Protein AF-A0A3D2P3N9-F1 (afdb_monomer_lite)

Sequence (120 aa):
MSSKITWFYLATSMAFGLQSEATAQVLWEIDNLPDALLGKIEISKDMDSYNAANSLVHILENSGYPLATVFIKNDLLIVNLGRIDEVEVRGLDEVTAALAERYLRLLLGPSPTIDDVDYV

Foldseek 3Di:
DDDDDDDDDDPPPPPPPPPPPPVPFAWQAEPPDDPVCVPVDTFGPVDPPVVSQVVVQVVCVVQFLVQWHWDDDPSYTYIASDFDADDADDDDPPVVRVVVRVVVVVQHDGNRGDNDPDPD

Structure (mmCIF, N/CA/C/O backbone):
data_AF-A0A3D2P3N9-F1
#
_entry.id   AF-A0A3D2P3N9-F1
#
loop_
_atom_site.group_PDB
_atom_site.id
_atom_site.type_symbol
_atom_site.label_atom_id
_atom_site.label_alt_id
_atom_site.label_comp_id
_atom_site.label_asym_id
_atom_site.label_entity_id
_atom_site.label_seq_id
_atom_site.pdbx_PDB_ins_code
_atom_site.Cartn_x
_atom_site.Cartn_y
_atom_site.Cartn_z
_atom_site.occupancy
_atom_site.B_iso_or_equiv
_atom_site.auth_s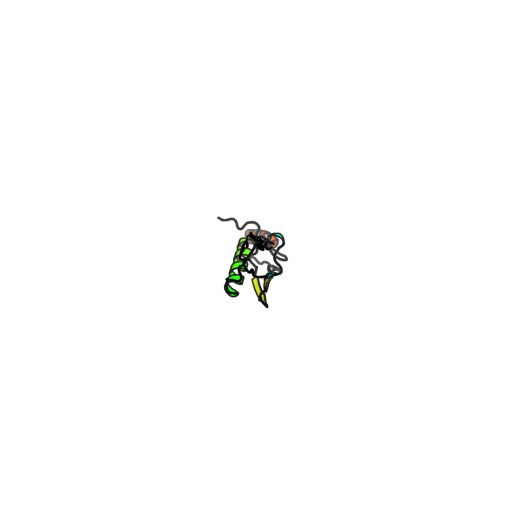eq_id
_atom_site.auth_comp_id
_atom_site.auth_asym_id
_atom_site.auth_atom_id
_atom_site.pdbx_PDB_model_num
ATOM 1 N N . MET A 1 1 ? 59.362 19.080 -69.695 1.00 42.72 1 MET A N 1
ATOM 2 C CA . MET A 1 1 ? 59.468 19.996 -68.536 1.00 42.72 1 MET A CA 1
ATOM 3 C C . MET A 1 1 ? 58.181 19.841 -67.730 1.00 42.72 1 MET A C 1
ATOM 5 O O . MET A 1 1 ? 57.165 20.364 -68.143 1.00 42.72 1 MET A O 1
ATOM 9 N N . SER A 1 2 ? 58.044 18.793 -66.914 1.00 42.97 2 SER A N 1
ATOM 10 C CA . SER A 1 2 ? 58.335 18.736 -65.468 1.00 42.97 2 SER A CA 1
ATOM 11 C C . SER A 1 2 ? 57.807 19.929 -64.667 1.00 42.97 2 SER A C 1
ATOM 13 O O . SER A 1 2 ? 58.421 20.988 -64.697 1.00 42.97 2 SER A O 1
ATOM 15 N N . SER A 1 3 ? 56.716 19.702 -63.929 1.00 42.06 3 SER A N 1
ATOM 16 C CA . SER A 1 3 ? 56.624 20.021 -62.498 1.00 42.06 3 SER A CA 1
ATOM 17 C C . SER A 1 3 ? 55.473 19.233 -61.864 1.00 42.06 3 SER A C 1
ATOM 19 O O . SER A 1 3 ? 54.310 19.416 -62.209 1.00 42.06 3 SER A O 1
ATOM 21 N N . LYS A 1 4 ? 55.830 18.316 -60.957 1.00 47.84 4 LYS A N 1
ATOM 22 C CA . LYS A 1 4 ? 54.936 17.665 -59.991 1.00 47.84 4 LYS A CA 1
ATOM 23 C C . LYS A 1 4 ? 54.885 18.542 -58.745 1.00 47.84 4 LYS A C 1
ATOM 25 O O . LYS A 1 4 ? 55.955 18.832 -58.221 1.00 47.84 4 LYS A O 1
ATOM 30 N N . ILE A 1 5 ? 53.700 18.849 -58.220 1.00 50.91 5 ILE A N 1
ATOM 31 C CA . ILE A 1 5 ? 53.518 19.121 -56.788 1.00 50.91 5 ILE A CA 1
ATOM 32 C C . ILE A 1 5 ? 52.217 18.453 -56.332 1.00 50.91 5 ILE A C 1
ATOM 34 O O . ILE A 1 5 ? 51.124 18.801 -56.769 1.00 50.91 5 ILE A O 1
ATOM 38 N N . THR A 1 6 ? 52.391 17.459 -55.470 1.00 44.12 6 THR A N 1
ATOM 39 C CA . THR A 1 6 ? 51.380 16.742 -54.692 1.00 44.12 6 THR A CA 1
ATOM 40 C C . THR A 1 6 ? 51.092 17.536 -53.418 1.00 44.12 6 THR A C 1
ATOM 42 O O . THR A 1 6 ? 52.051 17.949 -52.774 1.00 44.12 6 THR A O 1
ATOM 45 N N . TRP A 1 7 ? 49.829 17.669 -52.998 1.00 38.97 7 TRP A N 1
ATOM 46 C CA . TRP A 1 7 ? 49.489 17.952 -51.597 1.00 38.97 7 TRP A CA 1
ATOM 47 C C . TRP A 1 7 ? 48.262 17.149 -51.155 1.00 38.97 7 TRP A C 1
ATOM 49 O O . TRP A 1 7 ? 47.365 16.850 -51.940 1.00 38.97 7 TRP A O 1
ATOM 59 N N . PHE A 1 8 ? 48.341 16.721 -49.899 1.00 40.34 8 PHE A N 1
ATOM 60 C CA . PHE A 1 8 ? 47.653 15.613 -49.252 1.00 40.34 8 PHE A CA 1
ATOM 61 C C . PHE A 1 8 ? 46.177 15.891 -48.933 1.00 40.34 8 PHE A C 1
ATOM 63 O O . PHE A 1 8 ? 45.823 16.974 -48.474 1.00 40.34 8 PHE A O 1
ATOM 70 N N . TYR A 1 9 ? 45.345 14.853 -49.059 1.00 45.59 9 TYR A N 1
ATOM 71 C CA . TYR A 1 9 ? 44.108 14.738 -48.289 1.00 45.59 9 TYR A CA 1
ATOM 72 C C . TYR A 1 9 ? 44.464 14.481 -46.823 1.00 45.59 9 TYR A C 1
ATOM 74 O O . TYR A 1 9 ? 45.092 13.469 -46.519 1.00 45.59 9 TYR A O 1
ATOM 82 N N . LEU A 1 10 ? 44.026 15.355 -45.918 1.00 38.12 10 LEU A N 1
ATOM 83 C CA . LEU A 1 10 ? 43.785 14.991 -44.524 1.00 38.12 10 LEU A CA 1
ATOM 84 C C . LEU A 1 10 ? 42.723 15.931 -43.938 1.00 38.12 10 LEU A C 1
ATOM 86 O O . LEU A 1 10 ? 43.021 16.922 -43.277 1.00 38.12 10 LEU A O 1
ATOM 90 N N . ALA A 1 11 ? 41.453 15.633 -44.211 1.00 43.91 11 ALA A N 1
ATOM 91 C CA . ALA A 1 11 ? 40.367 16.150 -43.392 1.00 43.91 11 ALA A CA 1
ATOM 92 C C . ALA A 1 11 ? 40.332 15.307 -42.110 1.00 43.91 11 ALA A C 1
ATOM 94 O O . ALA A 1 11 ? 39.609 14.318 -42.021 1.00 43.91 11 ALA A O 1
ATOM 95 N N . THR A 1 12 ? 41.158 15.667 -41.128 1.00 45.56 12 THR A N 1
ATOM 96 C CA . THR A 1 12 ? 41.001 15.163 -39.761 1.00 45.56 12 THR A CA 1
ATOM 97 C C . THR A 1 12 ? 39.806 15.882 -39.151 1.00 45.56 12 THR A C 1
ATOM 99 O O . THR A 1 12 ? 39.937 16.925 -38.515 1.00 45.56 12 THR A O 1
ATOM 102 N N . SER A 1 13 ? 38.611 15.340 -39.373 1.00 45.97 13 SER A N 1
ATOM 103 C CA . SER A 1 13 ? 37.452 15.643 -38.546 1.00 45.97 13 SER A CA 1
ATOM 104 C C . SER A 1 13 ? 37.708 15.045 -37.164 1.00 45.97 13 SER A C 1
ATOM 106 O O . SER A 1 13 ? 37.480 13.855 -36.945 1.00 45.97 13 SER A O 1
ATOM 108 N N . MET A 1 14 ? 38.219 15.850 -36.231 1.00 43.06 14 MET A N 1
ATOM 109 C CA . MET A 1 14 ? 38.152 15.503 -34.815 1.00 43.06 14 MET A CA 1
ATOM 110 C C . MET A 1 14 ? 36.686 15.583 -34.392 1.00 43.06 14 MET A C 1
ATOM 112 O O . MET A 1 14 ? 36.186 16.630 -33.989 1.00 43.06 14 MET A O 1
ATOM 116 N N . ALA A 1 15 ? 35.991 14.459 -34.535 1.00 43.00 15 ALA A N 1
ATOM 117 C CA . ALA A 1 15 ? 34.764 14.187 -33.821 1.00 43.00 15 ALA A CA 1
ATOM 118 C C . ALA A 1 15 ? 35.113 14.093 -32.329 1.00 43.00 15 ALA A C 1
ATOM 120 O O . ALA A 1 15 ? 35.410 13.021 -31.814 1.00 43.00 15 ALA A O 1
ATOM 121 N N . PHE A 1 16 ? 35.077 15.224 -31.626 1.00 41.66 16 PHE A N 1
ATOM 122 C CA . PHE A 1 16 ? 34.854 15.225 -30.183 1.00 41.66 16 PHE A CA 1
ATOM 123 C C . PHE A 1 16 ? 33.365 14.959 -29.945 1.00 41.66 16 PHE A C 1
ATOM 125 O O . PHE A 1 16 ? 32.602 15.824 -29.526 1.00 41.66 16 PHE A O 1
ATOM 132 N N . GLY A 1 17 ? 32.945 13.734 -30.263 1.00 36.38 17 GLY A N 1
ATOM 133 C CA . GLY A 1 17 ? 31.803 13.143 -29.596 1.00 36.38 17 GLY A CA 1
ATOM 134 C C . GLY A 1 17 ? 32.249 12.888 -28.168 1.00 36.38 17 GLY A C 1
ATOM 135 O O . GLY A 1 17 ? 32.917 11.896 -27.898 1.00 36.38 17 GLY A O 1
ATOM 136 N N . LEU A 1 18 ? 31.935 13.819 -27.268 1.00 39.97 18 LEU A N 1
ATOM 137 C CA . LEU A 1 18 ? 31.794 13.507 -25.853 1.00 39.97 18 LEU A CA 1
ATOM 138 C C . LEU A 1 18 ? 30.732 12.411 -25.773 1.00 39.97 18 LEU A C 1
ATOM 140 O O . LEU A 1 18 ? 29.536 12.683 -25.703 1.00 39.97 18 LEU A O 1
ATOM 144 N N . GLN A 1 19 ? 31.174 11.164 -25.871 1.00 40.03 19 GLN A N 1
ATOM 145 C CA . GLN A 1 19 ? 30.378 10.008 -25.530 1.00 40.03 19 GLN A CA 1
ATOM 146 C C . GLN A 1 19 ? 30.278 10.064 -24.009 1.00 40.03 19 GLN A C 1
ATOM 148 O O . GLN A 1 19 ? 31.102 9.523 -23.279 1.00 40.03 19 GLN A O 1
ATOM 153 N N . SER A 1 20 ? 29.322 10.859 -23.527 1.00 36.31 20 SER A N 1
ATOM 154 C CA . SER A 1 20 ? 28.784 10.668 -22.196 1.00 36.31 20 SER A CA 1
ATOM 155 C C . SER A 1 20 ? 28.198 9.265 -22.224 1.00 36.31 20 SER A C 1
ATOM 157 O O . SER A 1 20 ? 27.074 9.052 -22.670 1.00 36.31 20 SER A O 1
ATOM 159 N N . GLU A 1 21 ? 28.993 8.285 -21.805 1.00 42.31 21 GLU A N 1
ATOM 160 C CA . GLU A 1 21 ? 28.469 7.052 -21.241 1.00 42.31 21 GLU A CA 1
ATOM 161 C C . GLU A 1 21 ? 27.783 7.446 -19.931 1.00 42.31 21 GLU A C 1
ATOM 163 O O . GLU A 1 21 ? 28.268 7.196 -18.833 1.00 42.31 21 GLU A O 1
ATOM 168 N N . ALA A 1 22 ? 26.648 8.139 -20.038 1.00 45.53 22 ALA A N 1
ATOM 169 C CA . ALA A 1 22 ? 25.620 7.990 -19.040 1.00 45.53 22 ALA A CA 1
ATOM 170 C C . ALA A 1 22 ? 25.239 6.514 -19.139 1.00 45.53 22 ALA A C 1
ATOM 172 O O . ALA A 1 22 ? 24.509 6.110 -20.044 1.00 45.53 22 ALA A O 1
ATOM 173 N N . THR A 1 23 ? 25.830 5.685 -18.282 1.00 48.22 23 THR A N 1
ATOM 174 C CA . THR A 1 23 ? 25.326 4.345 -18.017 1.00 48.22 23 THR A CA 1
ATOM 175 C C . THR A 1 23 ? 23.898 4.542 -17.537 1.00 48.22 23 THR A C 1
ATOM 177 O O . THR A 1 23 ? 23.673 4.860 -16.371 1.00 48.22 23 THR A O 1
ATOM 180 N N . ALA A 1 24 ? 22.944 4.485 -18.467 1.00 60.06 24 ALA A N 1
ATOM 181 C CA . ALA A 1 24 ? 21.531 4.558 -18.159 1.00 60.06 24 ALA A CA 1
ATOM 182 C C . ALA A 1 24 ? 21.244 3.360 -17.259 1.00 60.06 24 ALA A C 1
ATOM 184 O O . ALA A 1 24 ? 21.291 2.215 -17.712 1.00 60.06 24 ALA A O 1
ATOM 185 N N . GLN A 1 25 ? 21.063 3.626 -15.968 1.00 72.12 25 GLN A N 1
ATOM 186 C CA . GLN A 1 25 ? 20.732 2.594 -15.006 1.00 72.12 25 GLN A CA 1
ATOM 187 C C . GLN A 1 25 ? 19.425 1.955 -15.470 1.00 72.12 25 GLN A C 1
ATOM 189 O O . GLN A 1 25 ? 18.436 2.649 -15.710 1.00 72.12 25 GLN A O 1
ATOM 194 N N . VAL A 1 26 ? 19.441 0.643 -15.697 1.00 85.06 26 VAL A N 1
ATOM 195 C CA . VAL A 1 26 ? 18.243 -0.064 -16.146 1.00 85.06 26 VAL A CA 1
ATOM 196 C C . VAL A 1 26 ? 17.330 -0.187 -14.934 1.00 85.06 26 VAL A C 1
ATOM 198 O O . VAL A 1 26 ? 17.714 -0.802 -13.944 1.00 85.06 26 VAL A O 1
ATOM 201 N N . LEU A 1 27 ? 16.143 0.411 -14.990 1.00 89.69 27 LEU A N 1
ATOM 202 C CA . LEU A 1 27 ? 15.192 0.425 -13.877 1.00 89.69 27 LEU A CA 1
ATOM 203 C C . LEU A 1 27 ? 14.083 -0.614 -14.070 1.00 89.69 27 LEU A C 1
ATOM 205 O O . LEU A 1 27 ? 13.736 -0.981 -15.198 1.00 89.69 27 LEU A O 1
ATOM 209 N N . TRP A 1 28 ? 13.542 -1.108 -12.959 1.00 92.00 28 TRP A N 1
ATOM 210 C CA . TRP A 1 28 ? 12.294 -1.862 -12.951 1.00 92.00 28 TRP A CA 1
ATOM 211 C C . TRP A 1 28 ? 11.142 -0.962 -13.388 1.00 92.00 28 TRP A C 1
ATOM 213 O O . TRP A 1 28 ? 11.057 0.196 -12.982 1.00 92.00 28 TRP A O 1
ATOM 223 N N . GLU A 1 29 ? 10.243 -1.509 -14.200 1.00 92.06 29 GLU A N 1
ATOM 224 C CA . GLU A 1 29 ? 8.977 -0.846 -14.487 1.00 92.06 29 GLU A CA 1
ATOM 225 C C . GLU A 1 29 ? 8.053 -1.039 -13.280 1.00 92.06 29 GLU A C 1
ATOM 227 O O . GLU A 1 29 ? 7.987 -2.136 -12.713 1.00 92.06 29 GLU A O 1
ATOM 232 N N . ILE A 1 30 ? 7.367 0.027 -12.866 1.00 92.88 30 ILE A N 1
ATOM 233 C CA . ILE A 1 30 ? 6.464 0.016 -11.715 1.00 92.88 30 ILE A CA 1
ATOM 234 C C . ILE A 1 30 ? 5.085 0.473 -12.181 1.00 92.88 30 ILE A C 1
ATOM 236 O O . ILE A 1 30 ? 4.949 1.560 -12.741 1.00 92.88 30 ILE A O 1
ATOM 240 N N . ASP A 1 31 ? 4.074 -0.350 -11.928 1.00 93.44 31 ASP A N 1
ATOM 241 C CA . ASP A 1 31 ? 2.678 -0.078 -12.262 1.00 93.44 31 ASP A CA 1
ATOM 242 C C . ASP A 1 31 ? 1.855 0.253 -11.011 1.00 93.44 31 ASP A C 1
ATOM 244 O O . ASP A 1 31 ? 2.145 -0.217 -9.906 1.00 93.44 31 ASP A O 1
ATOM 248 N N . ASN A 1 32 ? 0.793 1.035 -11.216 1.00 90.69 32 ASN A N 1
ATOM 249 C CA . ASN A 1 32 ? -0.189 1.428 -10.204 1.00 90.69 32 ASN A CA 1
ATOM 250 C C . ASN A 1 32 ? 0.413 2.154 -8.982 1.00 90.69 32 ASN A C 1
ATOM 252 O O . ASN A 1 32 ? -0.045 2.002 -7.846 1.00 90.69 32 ASN A O 1
ATOM 256 N N . LEU A 1 33 ? 1.463 2.945 -9.216 1.00 90.19 33 LEU A N 1
ATOM 257 C CA .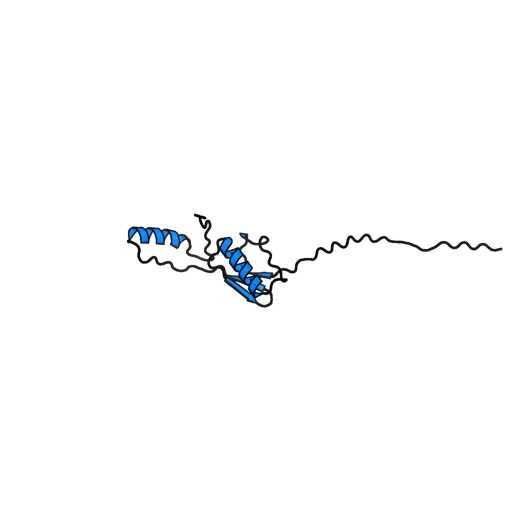 LEU A 1 33 ? 2.074 3.781 -8.190 1.00 90.19 33 LEU A CA 1
ATOM 258 C C . LEU A 1 33 ? 1.218 5.041 -7.941 1.00 90.19 33 LEU A C 1
ATOM 260 O O . LEU A 1 33 ? 0.764 5.651 -8.909 1.00 90.19 33 LEU A O 1
ATOM 264 N N . PRO A 1 34 ? 1.021 5.477 -6.681 1.00 87.00 34 PRO A N 1
ATOM 265 C CA . PRO A 1 34 ? 0.371 6.751 -6.385 1.00 87.00 34 PRO A CA 1
ATOM 266 C C . PRO A 1 34 ? 1.053 7.932 -7.083 1.00 87.00 34 PRO A C 1
ATOM 268 O O . PRO A 1 34 ? 2.281 8.038 -7.055 1.00 87.00 34 PRO A O 1
ATOM 271 N N . ASP A 1 35 ? 0.266 8.886 -7.592 1.00 85.88 35 ASP A N 1
ATOM 272 C CA . ASP A 1 35 ? 0.777 10.091 -8.268 1.00 85.88 35 ASP A CA 1
ATOM 273 C C . ASP A 1 35 ? 1.800 10.864 -7.421 1.00 85.88 35 ASP A C 1
ATOM 2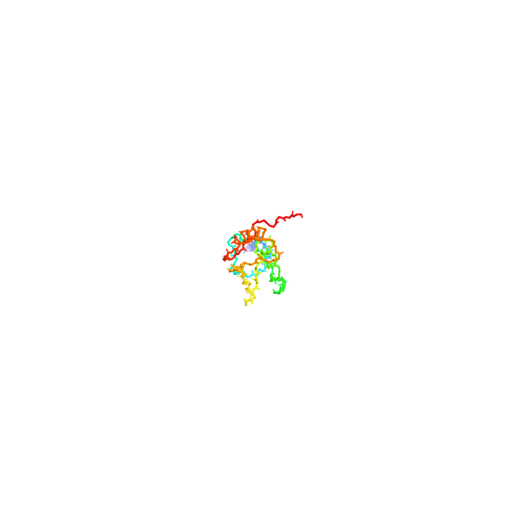75 O O . ASP A 1 35 ? 2.776 11.407 -7.935 1.00 85.88 35 ASP A O 1
ATOM 279 N N . ALA A 1 36 ? 1.617 10.867 -6.097 1.00 85.00 36 ALA A N 1
ATOM 280 C CA . ALA A 1 36 ? 2.515 11.521 -5.148 1.00 85.00 36 ALA A CA 1
ATOM 281 C C . ALA A 1 36 ? 3.942 10.935 -5.127 1.00 85.00 36 ALA A C 1
ATOM 283 O O . ALA A 1 36 ? 4.867 11.609 -4.655 1.00 85.00 36 ALA A O 1
ATOM 284 N N . LEU A 1 37 ? 4.115 9.701 -5.609 1.00 85.81 37 LEU A N 1
ATOM 285 C CA . LEU A 1 37 ? 5.363 8.935 -5.610 1.00 85.81 37 LEU A CA 1
ATOM 286 C C . LEU A 1 37 ? 5.960 8.756 -7.016 1.00 85.81 37 LEU A C 1
ATOM 288 O O . LEU A 1 37 ? 7.106 8.316 -7.138 1.00 85.81 37 LEU A O 1
ATOM 292 N N . LEU A 1 38 ? 5.231 9.132 -8.074 1.00 84.69 38 LEU A N 1
ATOM 293 C CA . LEU A 1 38 ? 5.738 9.092 -9.447 1.00 84.69 38 LEU A CA 1
ATOM 294 C C . LEU A 1 38 ? 6.998 9.958 -9.588 1.00 84.69 38 LEU A C 1
ATOM 296 O O . LEU A 1 38 ? 7.034 11.115 -9.170 1.00 84.69 38 LEU A O 1
ATOM 300 N N . GLY A 1 39 ? 8.053 9.376 -10.163 1.00 81.19 39 GLY A N 1
ATOM 301 C CA . GLY A 1 39 ? 9.352 10.034 -10.341 1.00 81.19 39 GLY A CA 1
ATOM 302 C C . GLY A 1 39 ? 10.167 10.231 -9.057 1.00 81.19 39 GLY A C 1
ATOM 303 O O . GLY A 1 39 ? 11.237 10.828 -9.115 1.00 81.19 39 GLY A O 1
ATOM 304 N N . LYS A 1 40 ? 9.687 9.748 -7.902 1.00 85.19 40 LYS A N 1
ATOM 305 C CA . LYS A 1 40 ? 10.438 9.751 -6.632 1.00 85.19 40 LYS A CA 1
ATOM 306 C C . LYS A 1 40 ? 11.008 8.383 -6.267 1.00 85.19 40 LYS A C 1
ATOM 308 O O . LYS A 1 40 ? 11.821 8.291 -5.353 1.00 85.19 40 LYS A O 1
ATOM 313 N N . ILE A 1 41 ? 10.551 7.334 -6.944 1.00 87.06 41 ILE A N 1
ATOM 314 C CA . ILE A 1 41 ? 10.939 5.952 -6.683 1.00 87.06 41 ILE A CA 1
ATOM 315 C C . ILE A 1 41 ? 11.606 5.397 -7.932 1.00 87.06 41 ILE A C 1
ATOM 317 O O . ILE A 1 41 ? 11.005 5.358 -9.003 1.00 87.06 41 ILE A O 1
ATOM 321 N N . GLU A 1 42 ? 12.838 4.937 -7.761 1.00 88.31 42 GLU A N 1
ATOM 322 C CA . GLU A 1 42 ? 13.627 4.278 -8.792 1.00 88.31 42 GLU A CA 1
ATOM 323 C C . GLU A 1 42 ? 14.222 3.004 -8.188 1.00 88.31 42 GLU A C 1
ATOM 325 O O . GLU A 1 42 ? 14.858 3.045 -7.135 1.00 88.31 42 GLU A O 1
ATOM 330 N N . ILE A 1 43 ? 13.997 1.859 -8.836 1.00 88.06 43 ILE A N 1
ATOM 331 C CA . ILE A 1 43 ? 14.505 0.556 -8.390 1.00 88.06 43 ILE A CA 1
ATOM 332 C C . ILE A 1 43 ? 15.366 -0.026 -9.510 1.00 88.06 43 ILE A C 1
ATOM 334 O O . ILE A 1 43 ? 14.877 -0.239 -10.618 1.00 88.06 43 ILE A O 1
ATOM 338 N N . SER A 1 44 ? 16.647 -0.285 -9.237 1.00 88.56 44 SER A N 1
ATOM 339 C CA . SER A 1 44 ? 17.579 -0.818 -10.243 1.00 88.56 44 SER A CA 1
ATOM 340 C C . SER A 1 44 ? 17.273 -2.274 -10.602 1.00 88.56 44 SER A C 1
ATOM 342 O O . SER A 1 44 ? 17.049 -3.095 -9.712 1.00 88.56 44 SER A O 1
ATOM 344 N N . LYS A 1 45 ? 17.363 -2.629 -11.891 1.00 87.06 45 LYS A N 1
ATOM 345 C CA . LYS A 1 45 ? 17.360 -4.024 -12.373 1.00 87.06 45 LYS A CA 1
ATOM 346 C C . LYS A 1 45 ? 18.637 -4.794 -12.036 1.00 87.06 45 LYS A C 1
ATOM 348 O O . LYS A 1 45 ? 18.669 -6.004 -12.233 1.00 87.06 45 LYS A O 1
ATOM 353 N N . ASP A 1 46 ? 19.657 -4.131 -11.495 1.00 89.38 46 ASP A N 1
ATOM 354 C CA . ASP A 1 46 ? 20.813 -4.829 -10.917 1.00 89.38 46 ASP A CA 1
ATOM 355 C C . ASP A 1 46 ? 20.420 -5.626 -9.660 1.00 89.38 46 ASP A C 1
ATOM 357 O O . ASP A 1 46 ? 21.109 -6.574 -9.282 1.00 89.38 46 ASP A O 1
ATOM 361 N N . MET A 1 47 ? 19.311 -5.250 -9.009 1.00 87.75 47 MET A N 1
ATOM 362 C CA . MET A 1 47 ? 18.716 -6.016 -7.917 1.00 87.75 47 MET A CA 1
ATOM 363 C C . MET A 1 47 ? 17.887 -7.167 -8.483 1.00 87.75 47 MET A C 1
ATOM 365 O O . MET A 1 47 ? 17.114 -6.990 -9.429 1.00 87.75 47 MET A O 1
ATOM 369 N N . ASP A 1 48 ? 17.994 -8.344 -7.865 1.00 91.50 48 ASP A N 1
ATOM 370 C CA . ASP A 1 48 ? 17.094 -9.442 -8.187 1.00 91.50 48 ASP A CA 1
ATOM 371 C C . ASP A 1 48 ? 15.640 -9.070 -7.866 1.00 91.50 48 ASP A C 1
ATOM 373 O O . ASP A 1 48 ? 15.345 -8.246 -6.999 1.00 91.50 48 ASP A O 1
ATOM 377 N N . SER A 1 49 ? 14.722 -9.716 -8.581 1.00 89.94 49 SER A N 1
ATOM 378 C CA . SER A 1 49 ? 13.290 -9.413 -8.530 1.00 89.94 49 SER A CA 1
ATOM 379 C C . SER A 1 49 ? 12.695 -9.419 -7.115 1.00 89.94 49 SER A C 1
ATOM 381 O O . SER A 1 49 ? 11.871 -8.565 -6.794 1.00 89.94 49 SER A O 1
ATOM 383 N N . TYR A 1 50 ? 13.136 -10.331 -6.244 1.00 90.12 50 TYR A N 1
ATOM 384 C CA . TYR A 1 50 ? 12.603 -10.445 -4.889 1.00 90.12 50 TYR A CA 1
ATOM 385 C C . TYR A 1 50 ? 13.054 -9.270 -4.021 1.00 90.12 50 TYR A C 1
ATOM 387 O O . TYR A 1 50 ? 12.241 -8.651 -3.334 1.00 90.12 50 TYR A O 1
ATOM 395 N N . ASN A 1 51 ? 14.336 -8.911 -4.103 1.00 92.94 51 ASN A N 1
ATOM 396 C CA . ASN A 1 51 ? 14.859 -7.744 -3.405 1.00 92.94 51 ASN A CA 1
ATOM 397 C C . ASN A 1 51 ? 14.263 -6.437 -3.938 1.00 92.94 51 ASN A C 1
ATOM 399 O O . ASN A 1 51 ? 13.911 -5.575 -3.140 1.00 92.94 51 ASN A O 1
ATOM 403 N N . ALA A 1 52 ? 14.065 -6.313 -5.252 1.00 92.56 52 ALA A N 1
ATOM 404 C CA . ALA A 1 52 ? 13.399 -5.161 -5.856 1.00 92.56 52 ALA A CA 1
ATOM 405 C C . ALA A 1 52 ? 11.964 -4.975 -5.324 1.00 92.56 52 ALA A C 1
ATOM 407 O O . ALA A 1 52 ? 11.589 -3.872 -4.922 1.00 92.56 52 ALA A O 1
ATOM 408 N N . ALA A 1 53 ? 11.178 -6.056 -5.256 1.00 93.44 53 ALA A N 1
ATOM 409 C CA . ALA A 1 53 ? 9.823 -6.014 -4.713 1.00 93.44 53 ALA A CA 1
ATOM 410 C C . ALA A 1 53 ? 9.803 -5.667 -3.216 1.00 93.44 53 ALA A C 1
ATOM 412 O O . ALA A 1 53 ? 9.030 -4.801 -2.811 1.00 93.44 53 ALA A O 1
ATOM 413 N N . ASN A 1 54 ? 10.679 -6.271 -2.406 1.00 93.19 54 ASN A N 1
ATOM 414 C CA . ASN A 1 54 ? 10.770 -5.955 -0.975 1.00 93.19 54 ASN A CA 1
ATOM 415 C C . ASN A 1 54 ? 11.192 -4.505 -0.727 1.00 93.19 54 ASN A C 1
ATOM 417 O O . ASN A 1 54 ? 10.618 -3.831 0.124 1.00 93.19 54 ASN A O 1
ATOM 421 N N . SER A 1 55 ? 12.172 -4.001 -1.483 1.00 93.31 55 SER A N 1
ATOM 422 C CA . SER A 1 55 ? 12.577 -2.598 -1.404 1.00 93.31 55 SER A CA 1
ATOM 423 C C . SER A 1 55 ? 11.417 -1.664 -1.737 1.00 93.31 55 SER A C 1
ATOM 425 O O . SER A 1 55 ? 11.206 -0.690 -1.018 1.00 93.31 55 SER A O 1
ATOM 427 N N . LEU A 1 56 ? 10.630 -1.975 -2.772 1.00 93.88 56 LEU A N 1
ATOM 428 C CA . LEU A 1 56 ? 9.460 -1.178 -3.133 1.00 93.88 56 LEU A CA 1
ATOM 429 C C . LEU A 1 56 ? 8.375 -1.206 -2.045 1.00 93.88 56 LEU A C 1
ATOM 431 O O . LEU A 1 56 ? 7.840 -0.150 -1.714 1.00 93.88 56 LEU A O 1
ATOM 435 N N . VAL A 1 57 ? 8.088 -2.371 -1.451 1.00 94.31 57 VAL A N 1
ATOM 436 C CA . VAL A 1 57 ? 7.152 -2.484 -0.314 1.00 94.31 57 VAL A CA 1
ATOM 437 C C . VAL A 1 57 ? 7.597 -1.588 0.839 1.00 94.31 57 VAL A C 1
ATOM 439 O O . VAL A 1 57 ? 6.815 -0.762 1.296 1.00 94.31 57 VAL A O 1
ATOM 442 N N . HIS A 1 58 ? 8.865 -1.660 1.249 1.00 91.50 58 HIS A N 1
ATOM 443 C CA . HIS A 1 58 ? 9.367 -0.843 2.356 1.00 91.50 58 HIS A CA 1
ATOM 444 C C . HIS A 1 58 ? 9.318 0.662 2.075 1.00 91.50 58 HIS A C 1
ATOM 446 O O . HIS A 1 58 ? 9.054 1.454 2.978 1.00 91.50 58 HIS A O 1
ATOM 452 N N . ILE A 1 59 ? 9.556 1.087 0.832 1.00 91.62 59 ILE A N 1
ATOM 453 C CA . ILE A 1 59 ? 9.407 2.499 0.457 1.00 91.62 59 ILE A CA 1
ATOM 454 C C . ILE A 1 59 ? 7.942 2.934 0.578 1.00 91.62 59 ILE A C 1
ATOM 456 O O . ILE A 1 59 ? 7.678 4.023 1.085 1.00 91.62 59 ILE A O 1
ATOM 460 N N . LEU A 1 60 ? 6.994 2.096 0.149 1.00 91.31 60 LEU A N 1
ATOM 461 C CA . LEU A 1 60 ? 5.561 2.379 0.253 1.00 91.31 60 LEU A CA 1
ATOM 462 C C . LEU A 1 60 ? 5.097 2.438 1.714 1.00 91.31 60 LEU A C 1
ATOM 464 O O . LEU A 1 60 ? 4.403 3.383 2.084 1.00 91.31 60 LEU A O 1
ATOM 468 N N . GLU A 1 61 ? 5.544 1.505 2.556 1.00 89.25 61 GLU A N 1
ATOM 469 C CA . GLU A 1 61 ? 5.280 1.506 4.002 1.00 89.25 61 GLU A CA 1
ATOM 470 C C . GLU A 1 61 ? 5.784 2.799 4.658 1.00 89.25 61 GLU A C 1
ATOM 472 O O . GLU A 1 61 ? 5.021 3.493 5.328 1.00 89.25 61 GLU A O 1
ATOM 477 N N . ASN A 1 62 ? 7.038 3.178 4.388 1.00 88.50 62 ASN A N 1
ATOM 478 C CA . ASN A 1 62 ? 7.639 4.416 4.900 1.00 88.50 62 ASN A CA 1
ATOM 479 C C . ASN A 1 62 ? 6.990 5.687 4.332 1.00 88.50 62 ASN A C 1
ATOM 481 O O . ASN A 1 62 ? 7.141 6.763 4.902 1.00 88.50 62 ASN A O 1
ATOM 485 N N . SER A 1 63 ? 6.280 5.572 3.209 1.00 87.38 63 SER A N 1
ATOM 486 C CA . SER A 1 63 ? 5.517 6.663 2.596 1.00 87.38 63 SER A CA 1
ATOM 487 C C . SER A 1 63 ? 4.066 6.719 3.085 1.00 87.38 63 SER A C 1
ATOM 489 O O . SER A 1 63 ? 3.273 7.473 2.523 1.00 87.38 63 SER A O 1
ATOM 491 N N . GLY A 1 64 ? 3.705 5.913 4.089 1.00 86.88 64 GLY A N 1
ATOM 492 C CA . GLY A 1 64 ? 2.385 5.929 4.712 1.00 86.88 64 GLY A CA 1
ATOM 493 C C . GLY A 1 64 ? 1.382 4.935 4.129 1.00 86.88 64 GLY A C 1
ATOM 494 O O . GLY A 1 64 ? 0.209 5.039 4.466 1.00 86.88 64 GLY A O 1
ATOM 495 N N . TYR A 1 65 ? 1.796 3.967 3.301 1.00 89.56 65 TYR A N 1
ATOM 496 C CA . TYR A 1 65 ? 0.924 2.920 2.741 1.00 89.56 65 TYR A CA 1
ATOM 497 C C . TYR A 1 65 ? 1.186 1.557 3.417 1.00 89.56 65 TYR A C 1
ATOM 499 O O . TYR A 1 65 ? 1.814 0.680 2.821 1.00 89.56 65 TYR A O 1
ATOM 507 N N . PRO A 1 66 ? 0.716 1.333 4.658 1.00 85.19 66 PRO A N 1
ATOM 508 C CA . PRO A 1 66 ? 1.091 0.169 5.473 1.00 85.19 66 PRO A CA 1
ATOM 509 C C . PRO A 1 66 ? 0.529 -1.168 4.972 1.00 85.19 66 PRO A C 1
ATOM 511 O O . PRO A 1 66 ? 0.965 -2.225 5.415 1.00 85.19 66 PRO A O 1
ATOM 514 N N . LEU A 1 67 ? -0.470 -1.142 4.087 1.00 89.69 67 LEU A N 1
ATOM 515 C CA . LEU A 1 67 ? -1.075 -2.345 3.502 1.00 89.69 67 LEU A CA 1
ATOM 516 C C . LEU A 1 67 ? -0.563 -2.634 2.088 1.00 89.69 67 LEU A C 1
ATOM 518 O O . LEU A 1 67 ? -1.118 -3.492 1.395 1.00 89.69 67 LEU A O 1
ATOM 522 N N . ALA A 1 68 ? 0.457 -1.900 1.639 1.00 91.94 68 ALA A N 1
ATOM 523 C CA . ALA A 1 68 ? 0.993 -2.059 0.305 1.00 91.94 68 ALA A CA 1
ATOM 524 C C . ALA A 1 68 ? 1.583 -3.462 0.097 1.00 91.94 68 ALA A C 1
ATOM 526 O O . ALA A 1 68 ? 2.325 -3.994 0.917 1.00 91.94 68 ALA A O 1
ATOM 527 N N . THR A 1 69 ? 1.281 -4.050 -1.053 1.00 93.75 69 THR A N 1
ATOM 528 C CA . THR A 1 69 ? 1.857 -5.307 -1.532 1.00 93.75 69 THR A CA 1
ATOM 529 C C . THR A 1 69 ? 2.352 -5.117 -2.958 1.00 93.75 69 THR A C 1
ATOM 531 O O . THR A 1 69 ? 1.814 -4.302 -3.711 1.00 93.75 69 THR A O 1
ATOM 534 N N . VAL A 1 70 ? 3.391 -5.862 -3.333 1.00 95.31 70 VAL A N 1
ATOM 535 C CA . VAL A 1 70 ? 3.994 -5.792 -4.667 1.00 95.31 70 VAL A CA 1
ATOM 536 C C . VAL A 1 70 ? 3.995 -7.178 -5.293 1.00 95.31 70 VAL A C 1
ATOM 538 O O . VAL A 1 70 ? 4.484 -8.142 -4.704 1.00 95.31 70 VAL A O 1
ATOM 541 N N . PHE A 1 71 ? 3.460 -7.269 -6.507 1.00 93.94 71 PHE A N 1
ATOM 542 C CA . PHE A 1 71 ? 3.462 -8.482 -7.317 1.00 93.94 71 PHE A CA 1
ATOM 543 C C . PHE A 1 71 ? 4.409 -8.316 -8.498 1.00 93.94 71 PHE A C 1
ATOM 545 O O . PHE A 1 71 ? 4.496 -7.241 -9.079 1.00 93.9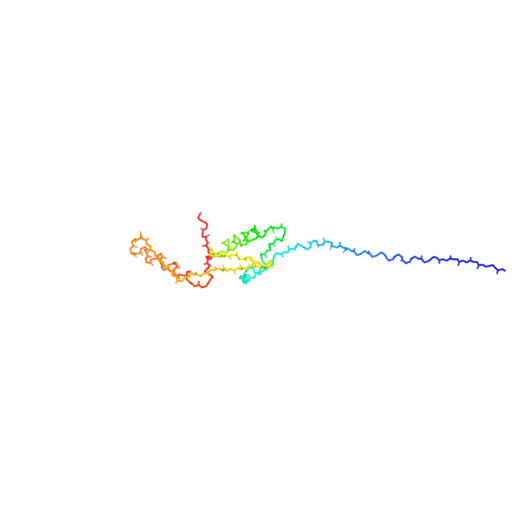4 71 PHE A O 1
ATOM 552 N N . ILE A 1 72 ? 5.083 -9.393 -8.890 1.00 93.00 72 ILE A N 1
ATOM 553 C CA . ILE A 1 72 ? 6.024 -9.369 -10.013 1.00 93.00 72 I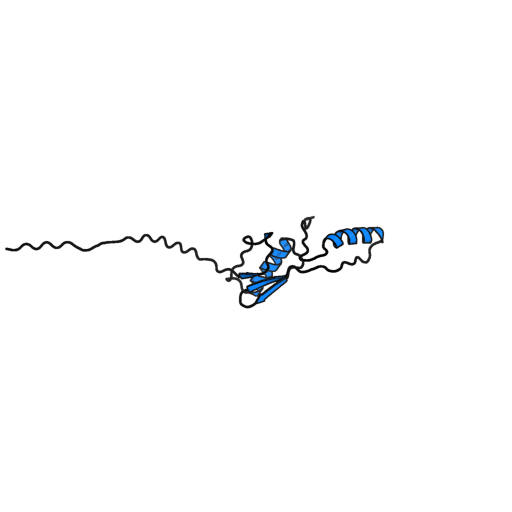LE A CA 1
ATOM 554 C C . ILE A 1 72 ? 5.415 -10.116 -11.191 1.00 93.00 72 ILE A C 1
ATOM 556 O O . ILE A 1 72 ? 4.991 -11.267 -11.051 1.00 93.00 72 ILE A O 1
ATOM 560 N N . LYS A 1 73 ? 5.388 -9.485 -12.365 1.00 92.25 73 LYS A N 1
ATOM 561 C CA . LYS A 1 73 ? 4.902 -10.113 -13.597 1.00 92.25 73 LYS A CA 1
ATOM 562 C C . LYS A 1 73 ? 5.675 -9.602 -14.805 1.00 92.25 73 LYS A C 1
ATOM 564 O O . LYS A 1 73 ? 5.558 -8.436 -15.134 1.00 92.25 73 LYS A O 1
ATOM 569 N N . ASN A 1 74 ? 6.386 -10.482 -15.514 1.00 85.88 74 ASN A N 1
ATOM 570 C CA . ASN A 1 74 ? 7.091 -10.150 -16.765 1.00 85.88 74 ASN A CA 1
ATOM 571 C C . ASN A 1 74 ? 7.920 -8.851 -16.667 1.00 85.88 74 ASN A C 1
ATOM 573 O O . ASN A 1 74 ? 7.717 -7.937 -17.458 1.00 85.88 74 ASN A O 1
ATOM 577 N N . ASP A 1 75 ? 8.812 -8.769 -15.680 1.00 85.25 75 ASP A N 1
ATOM 578 C CA . ASP A 1 75 ? 9.662 -7.599 -15.401 1.00 85.25 75 ASP A CA 1
ATOM 579 C C . ASP A 1 75 ? 8.945 -6.313 -14.934 1.00 85.25 75 ASP A C 1
ATOM 581 O O . ASP A 1 75 ? 9.566 -5.250 -14.871 1.00 85.25 75 ASP A O 1
ATOM 585 N N . LEU A 1 76 ? 7.669 -6.421 -14.553 1.00 93.12 76 LEU A N 1
ATOM 586 C CA . LEU A 1 76 ? 6.856 -5.347 -13.982 1.00 93.12 76 LEU A CA 1
ATOM 587 C C . LEU A 1 76 ? 6.626 -5.577 -12.483 1.00 93.12 76 LEU A C 1
ATOM 589 O O . LEU A 1 76 ? 6.213 -6.673 -12.084 1.00 93.12 76 LEU A O 1
ATOM 593 N N . LEU A 1 77 ? 6.844 -4.542 -11.671 1.00 93.75 77 LEU A N 1
ATOM 594 C CA . LEU A 1 77 ? 6.431 -4.484 -10.269 1.00 93.75 77 LEU A CA 1
ATOM 595 C C . LEU A 1 77 ? 5.046 -3.833 -10.188 1.00 93.75 77 LEU A C 1
ATOM 597 O O . LEU A 1 77 ? 4.892 -2.647 -10.453 1.00 93.75 77 LEU A O 1
ATOM 601 N N . ILE A 1 78 ? 4.027 -4.603 -9.828 1.00 95.31 78 ILE A N 1
ATOM 602 C CA . ILE A 1 78 ? 2.636 -4.147 -9.751 1.00 95.31 78 ILE A CA 1
ATOM 603 C C . ILE A 1 78 ? 2.300 -3.853 -8.294 1.00 95.31 78 ILE A C 1
ATOM 605 O O . ILE A 1 78 ? 2.313 -4.764 -7.460 1.00 95.31 78 ILE A O 1
ATOM 609 N N . VAL A 1 79 ? 1.973 -2.598 -7.995 1.00 94.81 79 VAL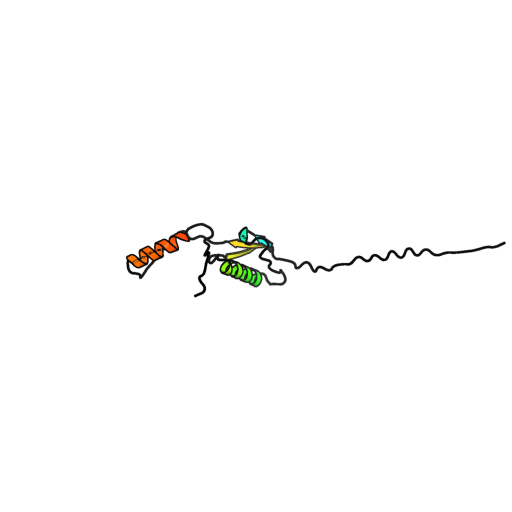 A N 1
ATOM 610 C CA . VAL A 1 79 ? 1.632 -2.150 -6.642 1.00 94.81 79 VAL A CA 1
ATOM 611 C C . VAL A 1 79 ? 0.142 -2.343 -6.360 1.00 94.81 79 VAL A C 1
ATOM 613 O O . VAL A 1 79 ? -0.723 -1.991 -7.161 1.00 94.81 79 VAL A O 1
ATOM 616 N N . ASN A 1 80 ? -0.178 -2.869 -5.182 1.00 93.94 80 ASN A N 1
ATOM 617 C CA . ASN A 1 80 ? -1.521 -2.864 -4.617 1.00 93.94 80 ASN A CA 1
ATOM 618 C C . ASN A 1 80 ? -1.470 -2.230 -3.227 1.00 93.94 80 ASN A C 1
ATOM 620 O O . ASN A 1 80 ? -0.848 -2.779 -2.327 1.00 93.94 80 ASN A O 1
ATOM 624 N N . LEU A 1 81 ? -2.141 -1.093 -3.053 1.00 91.62 81 LEU A N 1
ATOM 625 C CA . LEU A 1 81 ? -2.106 -0.284 -1.827 1.00 91.62 81 LEU A CA 1
ATOM 626 C C . LEU A 1 81 ? -3.025 -0.813 -0.715 1.00 91.62 81 LEU A C 1
ATOM 628 O O . LEU A 1 81 ? -3.042 -0.274 0.389 1.00 91.62 81 LEU A O 1
ATOM 632 N N . GLY A 1 82 ? -3.795 -1.862 -1.004 1.00 89.44 82 GLY A N 1
ATOM 633 C CA . GLY A 1 82 ? -4.740 -2.438 -0.063 1.00 89.44 82 GLY A CA 1
ATOM 634 C C . GLY A 1 82 ? -5.995 -1.588 0.136 1.00 89.44 82 GLY A C 1
ATOM 635 O O . GLY A 1 82 ? -6.211 -0.538 -0.476 1.00 89.44 82 GLY A O 1
ATOM 636 N N . ARG A 1 83 ? -6.879 -2.106 0.985 1.00 89.56 83 ARG A N 1
ATOM 637 C CA . ARG A 1 83 ? -8.168 -1.509 1.329 1.00 89.56 83 ARG A CA 1
ATOM 638 C C . ARG A 1 83 ? -8.561 -1.976 2.723 1.00 89.56 83 ARG A C 1
ATOM 640 O O . ARG A 1 83 ? -8.362 -3.146 3.044 1.00 89.56 83 ARG A O 1
ATOM 647 N N . ILE A 1 84 ? -9.139 -1.080 3.518 1.00 86.12 84 ILE A N 1
ATOM 648 C CA . ILE A 1 84 ? -9.757 -1.440 4.800 1.00 86.12 84 ILE A CA 1
ATOM 649 C C . ILE A 1 84 ? -11.264 -1.276 4.647 1.00 86.12 84 ILE A C 1
ATOM 651 O O . ILE A 1 84 ? -11.756 -0.178 4.380 1.00 86.12 84 ILE A O 1
ATOM 655 N N . ASP A 1 85 ? -11.981 -2.389 4.789 1.00 86.69 85 ASP A N 1
ATOM 656 C CA . ASP A 1 85 ? -13.442 -2.446 4.686 1.00 86.69 85 ASP A CA 1
ATOM 657 C C . ASP A 1 85 ? -14.141 -2.327 6.040 1.00 86.69 85 ASP A C 1
ATOM 659 O O . ASP A 1 85 ? -15.227 -1.756 6.128 1.00 86.69 85 ASP A O 1
ATOM 663 N N . GLU A 1 86 ? -13.516 -2.841 7.097 1.00 87.56 86 GLU A N 1
ATOM 664 C CA . GLU A 1 86 ? -14.084 -2.878 8.439 1.00 87.56 86 GLU A CA 1
ATOM 665 C C . GLU A 1 86 ? -12.976 -2.781 9.491 1.00 87.56 86 GLU A C 1
ATOM 667 O O . GLU A 1 86 ? -11.857 -3.254 9.285 1.00 87.56 86 GLU A O 1
ATOM 672 N N . VAL A 1 87 ? -13.302 -2.161 10.625 1.00 84.62 87 VAL A N 1
ATOM 673 C CA . VAL A 1 87 ? -12.440 -2.081 11.805 1.00 84.62 87 VAL A CA 1
ATOM 674 C C . VAL A 1 87 ? -13.258 -2.465 13.028 1.00 84.62 87 VAL A C 1
ATOM 676 O O . VAL A 1 87 ? -14.372 -1.979 13.206 1.00 84.62 87 VAL A O 1
ATOM 679 N N . GLU A 1 88 ? -12.667 -3.278 13.899 1.00 87.00 88 GLU A N 1
ATOM 680 C CA . GLU A 1 88 ? -13.249 -3.667 15.179 1.00 87.00 88 GLU A CA 1
ATOM 681 C C . GLU A 1 88 ? -12.231 -3.457 16.309 1.00 87.00 88 GLU A C 1
ATOM 683 O O . GLU A 1 88 ? -11.073 -3.865 16.200 1.00 87.00 88 GLU A O 1
ATOM 688 N N . VAL A 1 89 ? -12.665 -2.843 17.414 1.00 86.81 89 VAL A N 1
ATOM 689 C CA . VAL A 1 89 ? -11.844 -2.630 18.614 1.00 86.81 89 VAL A CA 1
ATOM 690 C C . VAL A 1 89 ? -12.330 -3.549 19.731 1.00 86.81 89 VAL A C 1
ATOM 692 O O . VAL A 1 89 ? -13.510 -3.563 20.069 1.00 86.81 89 VAL A O 1
ATOM 695 N N . ARG A 1 90 ? -11.414 -4.319 20.330 1.00 88.12 90 ARG A N 1
ATOM 696 C CA . ARG A 1 90 ? -11.723 -5.293 21.390 1.00 88.12 90 ARG A CA 1
ATOM 697 C C . ARG A 1 90 ? -10.858 -5.071 22.627 1.00 88.12 90 ARG A C 1
ATOM 699 O O . ARG A 1 90 ? -9.699 -4.689 22.516 1.00 88.12 90 ARG A O 1
ATOM 706 N N . GLY A 1 91 ? -11.407 -5.386 23.803 1.00 88.62 91 GLY A N 1
ATOM 707 C CA . GLY A 1 91 ? -10.653 -5.426 25.065 1.00 88.62 91 GLY A CA 1
ATOM 708 C C . GLY A 1 91 ? -10.445 -4.079 25.767 1.00 88.62 91 GLY A C 1
ATOM 709 O O . GLY A 1 91 ? -9.706 -4.032 26.746 1.00 88.62 91 GLY A O 1
ATOM 710 N N . LEU A 1 92 ? -11.095 -3.010 25.302 1.00 87.06 92 LEU A N 1
ATOM 711 C CA . LEU A 1 92 ? -11.122 -1.698 25.956 1.00 87.06 92 LEU A CA 1
ATOM 712 C C . LEU A 1 92 ? -12.477 -1.463 26.639 1.00 87.06 92 LEU A C 1
ATOM 714 O O . LEU A 1 92 ? -13.468 -2.108 26.290 1.00 87.06 92 LEU A O 1
ATOM 718 N N . ASP A 1 93 ? -12.525 -0.543 27.607 1.00 93.81 93 ASP A N 1
ATOM 719 C CA . ASP A 1 93 ? -13.801 -0.040 28.118 1.00 93.81 93 ASP A CA 1
ATOM 720 C C . ASP A 1 93 ? -14.572 0.695 27.008 1.00 93.81 93 ASP A C 1
ATOM 722 O O . ASP A 1 93 ? -13.984 1.173 26.038 1.00 93.81 93 ASP A O 1
ATOM 726 N N . GLU A 1 94 ? -15.893 0.784 27.150 1.00 88.31 94 GLU A N 1
ATOM 727 C CA . GLU A 1 94 ? -16.798 1.262 26.098 1.00 88.31 94 GLU A CA 1
ATOM 728 C C . GLU A 1 94 ? -16.448 2.668 25.582 1.00 88.31 94 GLU A C 1
ATOM 730 O O . GLU A 1 94 ? -16.509 2.922 24.378 1.00 88.31 94 GLU A O 1
ATOM 735 N N . VAL A 1 95 ? -16.021 3.574 26.469 1.00 88.81 95 VAL A N 1
ATOM 736 C CA . VAL A 1 95 ? -15.696 4.959 26.101 1.00 88.81 95 VAL A CA 1
ATOM 737 C C . VAL A 1 95 ? -14.395 5.005 25.303 1.00 88.81 95 VAL A C 1
ATOM 739 O O . VAL A 1 95 ? -14.333 5.646 24.251 1.00 88.81 95 VAL A O 1
ATOM 742 N N . THR A 1 96 ? -13.365 4.298 25.769 1.00 89.44 96 THR A N 1
ATOM 743 C CA . THR A 1 96 ? -12.070 4.233 25.079 1.00 89.44 96 THR A CA 1
ATOM 744 C C . THR A 1 96 ? -12.178 3.481 23.752 1.00 89.44 96 THR A C 1
ATOM 746 O O . THR A 1 96 ? -11.599 3.911 22.753 1.00 89.44 96 THR A O 1
ATOM 749 N N . ALA A 1 97 ? -12.964 2.401 23.706 1.00 88.38 97 ALA A N 1
ATOM 750 C CA . ALA A 1 97 ? -13.233 1.644 22.487 1.00 88.38 97 ALA A CA 1
ATOM 751 C C . ALA A 1 97 ? -13.899 2.521 21.419 1.00 88.38 97 ALA A C 1
ATOM 753 O O . ALA A 1 97 ? -13.408 2.585 20.294 1.00 88.38 97 ALA A O 1
ATOM 754 N N . ALA A 1 98 ? -14.953 3.259 21.785 1.00 85.88 98 ALA A N 1
ATOM 755 C CA . ALA A 1 98 ? -15.661 4.146 20.864 1.00 85.88 98 ALA A CA 1
ATOM 756 C C . ALA A 1 98 ? -14.758 5.263 20.316 1.00 85.88 98 ALA A C 1
ATOM 758 O O . ALA A 1 98 ? -14.853 5.633 19.142 1.00 85.88 98 ALA A O 1
ATOM 759 N N . LEU A 1 99 ? -13.860 5.797 21.151 1.00 87.31 99 LEU A N 1
ATOM 760 C CA . LEU A 1 99 ? -12.892 6.800 20.718 1.00 87.31 99 LEU A CA 1
ATOM 761 C C . LEU A 1 99 ? -11.871 6.209 19.732 1.00 87.31 99 LEU A C 1
ATOM 763 O O . LEU A 1 99 ? -11.656 6.788 18.668 1.00 87.31 99 LEU A O 1
ATOM 767 N N . ALA A 1 100 ? -11.278 5.057 20.056 1.00 85.88 100 ALA A N 1
ATOM 768 C CA . ALA A 1 100 ? -10.307 4.378 19.200 1.00 85.88 100 ALA A CA 1
ATOM 769 C C . ALA A 1 100 ? -10.920 3.969 17.853 1.00 85.88 100 ALA A C 1
ATOM 771 O O . ALA A 1 100 ? -10.339 4.221 16.797 1.00 85.88 100 ALA A O 1
ATOM 772 N N . GLU A 1 101 ? -12.128 3.407 17.874 1.00 86.31 101 GLU A N 1
ATOM 773 C CA . GLU A 1 101 ? -12.845 3.009 16.667 1.00 86.31 101 GLU A CA 1
ATOM 774 C C . GLU A 1 101 ? -13.134 4.217 15.770 1.00 86.31 101 GLU A C 1
ATOM 776 O O . GLU A 1 101 ? -12.950 4.150 14.557 1.00 86.31 101 GLU A O 1
ATOM 781 N N . ARG A 1 102 ? -13.517 5.360 16.352 1.00 85.19 102 ARG A N 1
ATOM 782 C CA . ARG A 1 102 ? -13.737 6.598 15.596 1.00 85.19 102 ARG A CA 1
ATOM 783 C C . ARG A 1 102 ? -12.469 7.087 14.892 1.00 85.19 102 ARG A C 1
ATOM 785 O O . ARG A 1 102 ? -12.584 7.561 13.765 1.00 85.19 102 ARG A O 1
ATOM 792 N N . TYR A 1 103 ? -11.296 6.979 15.519 1.00 84.00 103 TYR A N 1
ATOM 793 C CA . TYR A 1 103 ? -10.025 7.324 14.873 1.00 84.00 103 TYR A CA 1
ATOM 794 C C . TYR A 1 103 ? -9.682 6.354 13.743 1.00 84.00 103 TYR A C 1
ATOM 796 O O . TYR A 1 103 ? -9.386 6.787 12.635 1.00 84.00 103 TYR A O 1
ATOM 804 N N . LEU A 1 104 ? -9.782 5.048 13.988 1.00 84.19 104 LEU A N 1
ATOM 805 C CA . LEU A 1 104 ? -9.437 4.037 12.990 1.00 84.19 104 LEU A CA 1
ATOM 806 C C . LEU A 1 104 ? -10.409 4.016 11.805 1.00 84.19 104 LEU A C 1
ATOM 808 O O . LEU A 1 104 ? -10.002 3.736 10.682 1.00 84.19 104 LEU A O 1
ATOM 812 N N . ARG A 1 105 ? -11.683 4.367 12.019 1.00 83.62 105 ARG A N 1
ATOM 813 C CA . ARG A 1 105 ? -12.670 4.515 10.940 1.00 83.62 105 ARG A CA 1
ATOM 814 C C . ARG A 1 105 ? -12.283 5.585 9.914 1.00 83.62 105 ARG A C 1
ATOM 816 O O . ARG A 1 105 ? -12.768 5.514 8.790 1.00 83.62 105 ARG A O 1
ATOM 823 N N . LEU A 1 106 ? -11.415 6.541 10.263 1.00 80.94 106 LEU A N 1
ATOM 824 C CA . LEU A 1 106 ? -10.873 7.518 9.307 1.00 80.94 106 LEU A CA 1
ATOM 825 C C . LEU A 1 106 ? -9.959 6.866 8.261 1.00 80.94 106 LEU A C 1
ATOM 827 O O . LEU A 1 106 ? -9.790 7.423 7.184 1.00 80.94 106 LEU A O 1
ATOM 831 N N . LEU A 1 107 ? -9.413 5.685 8.563 1.00 80.56 107 LEU A N 1
ATOM 832 C CA . LEU A 1 107 ? -8.564 4.902 7.665 1.00 80.56 107 LEU A CA 1
ATOM 833 C C . LEU A 1 107 ? -9.380 3.959 6.762 1.00 80.56 107 LEU A C 1
ATOM 835 O O . LEU A 1 107 ? -8.801 3.224 5.969 1.00 80.56 107 LEU A O 1
ATOM 839 N N . LEU A 1 108 ? -10.714 3.926 6.876 1.00 84.12 108 LEU A N 1
ATOM 840 C CA . LEU A 1 108 ? -11.548 3.117 5.985 1.00 84.12 108 LEU A CA 1
ATOM 841 C C . LEU A 1 108 ? -11.534 3.681 4.567 1.00 84.12 108 LEU A C 1
ATOM 843 O O . LEU A 1 108 ? -11.672 4.885 4.360 1.00 84.12 108 LEU A O 1
ATOM 847 N N . GLY A 1 109 ? -11.480 2.787 3.583 1.00 80.06 109 GLY A N 1
ATOM 848 C CA . GLY A 1 109 ? -11.544 3.158 2.176 1.00 80.06 109 GLY A CA 1
ATOM 849 C C . GLY A 1 109 ? -10.422 2.567 1.323 1.00 80.06 109 GLY A C 1
ATOM 850 O O . GLY A 1 109 ? -9.647 1.721 1.785 1.00 80.06 109 GLY A O 1
ATOM 851 N N . PRO A 1 110 ? -10.382 2.952 0.035 1.00 74.25 110 PRO A N 1
ATOM 852 C CA . PRO A 1 110 ? -9.347 2.510 -0.888 1.00 74.25 110 PRO A CA 1
ATOM 853 C C . PRO A 1 110 ? -8.011 3.186 -0.562 1.00 74.25 110 PRO A C 1
ATOM 855 O O . PRO A 1 110 ? -7.983 4.394 -0.342 1.00 74.25 110 PRO A O 1
ATOM 858 N N . SER A 1 111 ? -6.917 2.419 -0.591 1.00 76.75 111 SER A N 1
ATOM 859 C CA . SER A 1 111 ? -5.547 2.930 -0.422 1.00 76.75 111 SER A CA 1
ATOM 860 C C . SER A 1 111 ? -5.351 3.736 0.871 1.00 76.75 111 SER A C 1
ATOM 862 O O . SER A 1 111 ? -4.979 4.907 0.805 1.00 76.75 111 SER A O 1
ATOM 864 N N . PRO A 1 112 ? -5.633 3.143 2.043 1.00 77.81 112 PRO A N 1
ATOM 865 C CA . PRO A 1 112 ? -5.530 3.844 3.317 1.00 77.81 112 PRO A CA 1
ATOM 866 C C . PRO A 1 112 ? -4.112 4.379 3.532 1.00 77.81 112 PRO A C 1
ATOM 868 O O . PRO A 1 112 ? -3.143 3.620 3.438 1.00 77.81 112 PRO A O 1
ATOM 871 N N . THR A 1 113 ? -4.007 5.674 3.837 1.00 79.81 113 THR A N 1
ATOM 872 C CA . THR A 1 113 ? -2.744 6.328 4.179 1.00 79.81 113 THR A CA 1
ATOM 873 C C . THR A 1 113 ? -2.687 6.669 5.659 1.00 79.81 113 THR A C 1
ATOM 875 O O . THR A 1 113 ? -3.692 7.022 6.276 1.00 79.81 113 THR A O 1
ATOM 878 N N . ILE A 1 114 ? -1.498 6.554 6.238 1.00 77.19 114 ILE A N 1
ATOM 879 C CA . ILE A 1 114 ? -1.190 7.098 7.558 1.00 77.19 114 ILE A CA 1
ATOM 880 C C . ILE A 1 114 ? -0.311 8.321 7.315 1.00 77.19 114 ILE A C 1
ATOM 882 O O . ILE A 1 114 ? 0.867 8.177 6.997 1.00 77.19 114 ILE A O 1
ATOM 886 N N . ASP A 1 115 ? -0.913 9.507 7.415 1.00 66.25 115 ASP A N 1
ATOM 887 C CA . ASP A 1 115 ? -0.258 10.771 7.053 1.00 66.25 115 ASP A CA 1
ATOM 888 C C . ASP A 1 115 ? 0.842 11.187 8.047 1.00 66.25 115 ASP A C 1
ATOM 890 O O . ASP A 1 115 ? 1.746 11.918 7.664 1.00 66.25 115 ASP A O 1
ATOM 894 N N . ASP A 1 116 ? 0.817 10.662 9.277 1.00 50.88 116 ASP A N 1
ATOM 895 C CA . ASP A 1 116 ? 1.879 10.806 10.274 1.00 50.88 116 ASP A CA 1
ATOM 896 C C . ASP A 1 116 ? 1.937 9.535 11.136 1.00 50.88 116 ASP A C 1
ATOM 898 O O . ASP A 1 116 ? 1.101 9.304 12.015 1.00 50.88 116 ASP A O 1
ATOM 902 N N . VAL A 1 117 ? 2.932 8.677 10.894 1.00 47.12 117 VAL A N 1
ATOM 903 C CA . VAL A 1 117 ? 3.401 7.771 11.948 1.00 47.12 117 VAL A CA 1
ATOM 904 C C . VAL A 1 117 ? 4.192 8.667 12.890 1.00 47.12 117 VAL A C 1
ATOM 906 O O . VAL A 1 117 ? 5.370 8.912 12.645 1.00 47.12 117 VAL A O 1
ATOM 909 N N . ASP A 1 118 ? 3.530 9.233 13.904 1.00 36.19 118 ASP A N 1
ATOM 910 C CA . ASP A 1 118 ? 4.205 9.995 14.957 1.00 36.19 118 ASP A CA 1
ATOM 911 C C . ASP A 1 118 ? 5.389 9.153 15.462 1.00 36.19 118 ASP A C 1
ATOM 913 O O . ASP A 1 118 ? 5.214 8.101 16.086 1.00 36.19 118 ASP A O 1
ATOM 917 N N . TYR A 1 119 ? 6.608 9.588 15.135 1.00 35.00 119 TYR A N 1
ATOM 918 C CA . TYR A 1 119 ? 7.828 9.038 15.707 1.00 35.00 119 TYR A CA 1
ATOM 919 C C . TYR A 1 119 ? 7.853 9.476 17.175 1.00 35.00 119 TYR A C 1
ATOM 921 O O . TYR A 1 119 ? 8.280 10.589 17.483 1.00 35.00 119 TYR A O 1
ATOM 929 N N . VAL A 1 120 ? 7.331 8.627 18.063 1.00 35.56 120 VAL A N 1
ATOM 930 C CA . VAL A 1 120 ? 7.468 8.783 19.521 1.00 35.56 120 VAL A CA 1
ATOM 931 C C . VAL A 1 120 ? 8.908 8.514 19.943 1.00 35.56 120 VAL A C 1
ATOM 933 O O . VAL A 1 120 ? 9.476 7.496 19.485 1.00 35.56 120 VAL A O 1
#

Radius of gyration: 29.19 Å; chains: 1; bounding box: 76×30×97 Å

Secondary structure (DSSP, 8-state):
------------------------PPBPEEES--GGGTTT---BTTS-HHHHHHHHHHHHHHTT-TT-EEEEETTEEEEE--EE------SS-HHHHHHHHHHHGGG-EES---S-----

pLDDT: mean 77.0, std 19.84, range [35.0, 95.31]